Protein AF-A0A3D0NXY0-F1 (afdb_monom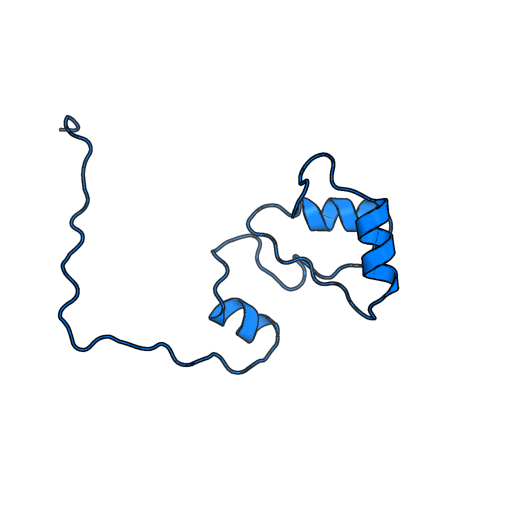er)

Radius of gyration: 19.21 Å; Cα contacts (8 Å, |Δi|>4): 64; chains: 1; bounding box: 56×26×49 Å

pLDDT: mean 90.09, std 8.88, range [56.81, 98.19]

Mean predicted aligned error: 6.86 Å

Secondary structure (DSSP, 8-state):
----SS--HHHHHHHHTTSS--B---SSS-HHHHHHHHTT---B-TTTS-SSS---HHHHHHHTTPPPPPPP--SSPPPP------TT--

Nearest PDB structures (foldseek):
  5g1p-assembly2_B  TM=5.914E-01  e=6.266E+00  Homo sapiens
  5g1p-assembly1_D  TM=5.936E-01  e=6.266E+00  Homo sapiens
  5g1p-assembly2_A  TM=5.920E-01  e=6.715E+00  Homo sapiens
  5g1p-assembly1_E  TM=5.917E-01  e=6.715E+00  Homo sapiens
  3npm-assembly1_A  TM=5.801E-01  e=6.715E+00  Escherichia coli K-12

Solvent-accessible surface area (backbone atoms only — not comparable to full-atom values): 6142 Å² total; per-residue (Å²): 130,97,55,75,81,77,59,59,62,67,64,52,50,64,52,52,74,75,47,96,75,46,75,46,89,64,69,49,68,64,61,66,48,50,52,36,48,79,74,73,40,80,65,51,25,70,93,74,40,65,55,71,73,85,88,45,76,52,58,51,24,52,69,69,78,39,82,61,77,84,82,85,85,70,95,63,85,77,76,84,80,72,86,81,71,63,96,80,69,130

Foldseek 3Di:
DVDVVVDDLVVLVVVLVVDPAAEDEDEADCPVVVVCVVSPRDHHYCVQDPNDDDDDQQSVCVSVVHDDDDDDDDPDDDDDPDDPDPPDDD

Sequence (90 aa):
LGMVNPLPVQLIKDFAAKVSKVYVIEELDPIIETHCKINGVEVIGKDKFSLLGEFSQKTIAQAFDLPAKESVGTDTAIPVRPPMMCAGCP

Structure (mmCIF, N/CA/C/O backbone):
data_AF-A0A3D0NXY0-F1
#
_entry.id   AF-A0A3D0NXY0-F1
#
loop_
_atom_site.group_PDB
_atom_site.id
_atom_site.type_symbol
_atom_site.label_atom_id
_atom_site.label_alt_id
_atom_site.label_comp_id
_atom_site.label_asym_id
_atom_site.label_entity_id
_atom_site.label_seq_id
_atom_site.pdbx_PDB_ins_code
_atom_site.Cartn_x
_atom_site.Cartn_y
_atom_site.Cartn_z
_atom_site.occupancy
_atom_site.B_iso_or_equiv
_atom_site.auth_seq_id
_atom_site.auth_comp_id
_atom_site.auth_asym_id
_atom_site.auth_atom_id
_atom_site.pdbx_PDB_model_num
ATOM 1 N N . LEU A 1 1 ? 2.202 11.427 0.680 1.00 60.78 1 LEU A N 1
ATOM 2 C CA . LEU A 1 1 ? 1.933 11.733 2.106 1.00 60.78 1 LEU A CA 1
ATOM 3 C C . LEU A 1 1 ? 2.451 13.137 2.395 1.00 60.78 1 LEU A C 1
ATOM 5 O O . LEU A 1 1 ? 3.570 13.421 1.997 1.00 60.78 1 LEU A O 1
ATOM 9 N N . GLY A 1 2 ? 1.648 14.015 3.007 1.00 73.00 2 GLY A N 1
ATOM 10 C CA . GLY A 1 2 ? 2.066 15.393 3.333 1.00 73.00 2 GLY A CA 1
ATOM 11 C C . GLY A 1 2 ? 2.879 15.517 4.631 1.00 73.00 2 GLY A C 1
ATOM 12 O O . GLY A 1 2 ? 3.582 16.500 4.817 1.00 73.00 2 GLY A O 1
ATOM 13 N N . MET A 1 3 ? 2.807 14.510 5.508 1.00 73.88 3 MET A N 1
ATOM 14 C CA . MET A 1 3 ? 3.585 14.391 6.745 1.00 73.88 3 MET A CA 1
ATOM 15 C C . MET A 1 3 ? 3.743 12.898 7.060 1.00 73.88 3 MET A C 1
ATOM 17 O O . MET A 1 3 ? 2.742 12.198 7.196 1.00 73.88 3 MET A O 1
ATOM 21 N N . VAL A 1 4 ? 4.983 12.399 7.079 1.00 76.69 4 VAL A N 1
ATOM 22 C CA . VAL A 1 4 ? 5.279 10.961 7.263 1.00 76.69 4 VAL A CA 1
ATOM 23 C C . VAL A 1 4 ? 5.625 10.639 8.718 1.00 76.69 4 VAL A C 1
ATOM 25 O O . VAL A 1 4 ? 5.289 9.560 9.194 1.00 76.69 4 VAL A O 1
ATOM 28 N N . ASN A 1 5 ? 6.247 11.576 9.443 1.00 85.31 5 ASN A N 1
ATOM 29 C CA . ASN A 1 5 ? 6.568 11.410 10.858 1.00 85.31 5 ASN A CA 1
ATOM 30 C C . ASN A 1 5 ? 6.417 12.744 11.627 1.00 85.31 5 ASN A C 1
ATOM 32 O O . ASN A 1 5 ? 7.119 13.698 11.284 1.00 85.31 5 ASN A O 1
ATOM 36 N N . PRO A 1 6 ? 5.535 12.829 12.643 1.00 89.12 6 PRO A N 1
ATOM 37 C CA . PRO A 1 6 ? 4.593 11.785 13.052 1.00 89.12 6 PRO A CA 1
ATOM 38 C C . PRO A 1 6 ? 3.537 11.522 11.971 1.00 89.12 6 PRO A C 1
ATOM 40 O O . PRO A 1 6 ? 3.098 12.437 11.275 1.00 89.12 6 PRO A O 1
ATOM 43 N N . LEU A 1 7 ? 3.130 10.261 11.825 1.00 92.25 7 LEU A N 1
ATOM 44 C CA . LEU A 1 7 ? 2.059 9.892 10.905 1.00 92.25 7 LEU A CA 1
ATOM 45 C C . LEU A 1 7 ? 0.698 10.311 11.515 1.00 92.25 7 LEU A C 1
ATOM 47 O O . LEU A 1 7 ? 0.437 10.011 12.683 1.00 92.25 7 LEU A O 1
ATOM 51 N N . PRO A 1 8 ? -0.175 11.039 10.789 1.00 93.56 8 PRO A N 1
ATOM 52 C CA . PRO A 1 8 ? -1.343 11.680 11.394 1.00 93.56 8 PRO A CA 1
ATOM 53 C C . PRO A 1 8 ? -2.505 10.698 11.619 1.00 93.56 8 PRO A C 1
ATOM 55 O O . PRO A 1 8 ? -3.334 10.475 10.736 1.00 93.56 8 PRO A O 1
ATOM 58 N N . VAL A 1 9 ? -2.604 10.157 12.838 1.00 94.88 9 VAL A N 1
ATOM 59 C CA . VAL A 1 9 ? -3.595 9.131 13.224 1.00 94.88 9 VAL A CA 1
ATOM 60 C C . VAL A 1 9 ? -5.038 9.541 12.915 1.00 94.88 9 VAL A C 1
ATOM 62 O O . VAL A 1 9 ? -5.776 8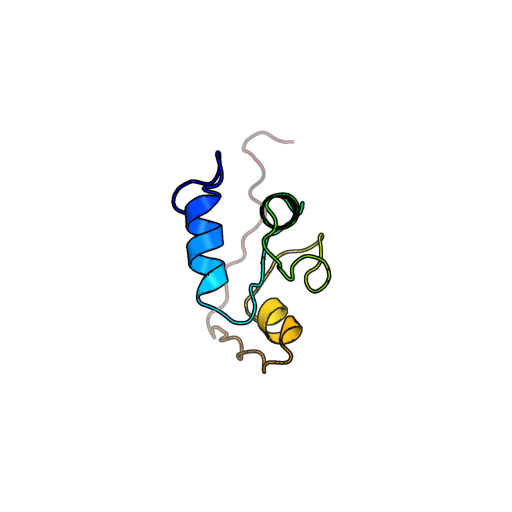.756 12.321 1.00 94.88 9 VAL A O 1
ATOM 65 N N . GLN A 1 10 ? -5.452 10.757 13.291 1.00 95.75 10 GLN A N 1
ATOM 66 C CA . GLN A 1 10 ? -6.846 11.180 13.112 1.00 95.75 10 GLN A CA 1
ATOM 67 C C . GLN A 1 10 ? -7.223 11.281 11.631 1.00 95.75 10 GLN A C 1
ATOM 69 O O . GLN A 1 10 ? -8.257 10.761 11.230 1.00 95.75 10 GLN A O 1
ATOM 74 N N . LEU A 1 11 ? -6.342 11.849 10.799 1.00 95.00 11 LEU A N 1
ATOM 75 C CA . LEU A 1 11 ? -6.581 11.946 9.357 1.00 95.00 11 LEU A CA 1
ATOM 76 C C . LEU A 1 11 ? -6.690 10.564 8.697 1.00 95.00 11 LEU A C 1
ATOM 78 O O . LEU A 1 11 ? -7.511 10.377 7.801 1.00 95.00 11 LEU A O 1
ATOM 82 N N . ILE A 1 12 ? -5.898 9.586 9.149 1.00 95.38 12 ILE A N 1
ATOM 83 C CA . ILE A 1 12 ? -5.977 8.203 8.658 1.00 95.38 12 ILE A CA 1
ATOM 84 C C . ILE A 1 12 ? -7.308 7.562 9.059 1.00 95.38 12 ILE A C 1
ATOM 86 O O . ILE A 1 12 ? -7.951 6.939 8.216 1.00 95.38 12 ILE A O 1
ATOM 90 N N . LYS A 1 13 ? -7.747 7.732 10.311 1.00 97.00 13 LYS A N 1
ATOM 91 C CA . LYS A 1 13 ? -9.043 7.221 10.787 1.00 97.00 13 LYS A CA 1
ATOM 92 C C . LYS A 1 13 ? -10.209 7.839 10.021 1.00 97.00 13 LYS A C 1
ATOM 94 O O . LYS A 1 13 ? -11.075 7.110 9.542 1.00 97.00 13 LYS A O 1
ATOM 99 N N . ASP A 1 14 ? -10.190 9.157 9.844 1.00 97.31 14 ASP A N 1
ATOM 100 C CA . ASP A 1 14 ? -11.222 9.893 9.111 1.00 97.31 14 ASP A CA 1
ATOM 101 C C . ASP A 1 14 ? -11.301 9.461 7.641 1.00 97.31 14 ASP A C 1
ATOM 103 O O . ASP A 1 14 ? -12.377 9.476 7.043 1.00 97.31 14 ASP A O 1
ATOM 107 N N . PHE A 1 15 ? -10.169 9.090 7.039 1.00 96.38 15 PHE A N 1
ATOM 108 C CA . PHE A 1 15 ? -10.125 8.518 5.697 1.00 96.38 15 PHE A CA 1
ATOM 109 C C . PHE A 1 15 ? -10.666 7.083 5.674 1.00 96.38 15 PHE A C 1
ATOM 111 O O . PHE A 1 15 ? -11.545 6.778 4.868 1.00 96.38 15 PHE A O 1
ATOM 118 N N . ALA A 1 16 ? -10.182 6.221 6.569 1.00 97.50 16 ALA A N 1
ATOM 119 C CA . ALA A 1 16 ? -10.567 4.814 6.626 1.00 97.50 16 ALA A CA 1
ATOM 120 C C . ALA A 1 16 ? -12.073 4.629 6.867 1.00 97.50 16 ALA A C 1
ATOM 122 O O . ALA A 1 16 ? -12.684 3.755 6.264 1.00 97.50 16 ALA A O 1
ATOM 123 N N . ALA A 1 17 ? -12.698 5.503 7.661 1.00 97.75 17 ALA A N 1
ATOM 124 C CA . ALA A 1 17 ? -14.138 5.480 7.921 1.00 97.75 17 ALA A CA 1
ATOM 125 C C . ALA A 1 17 ? -15.015 5.762 6.682 1.00 97.75 17 ALA A C 1
ATOM 127 O O . ALA A 1 17 ? -16.219 5.514 6.712 1.00 97.75 17 ALA A O 1
ATOM 128 N N . LYS A 1 18 ? -14.443 6.299 5.595 1.00 98.19 18 LYS A N 1
ATOM 129 C CA . LYS A 1 18 ? -15.176 6.668 4.369 1.00 98.19 18 LYS A CA 1
ATOM 130 C C . LYS A 1 18 ? -15.176 5.571 3.308 1.00 98.19 18 LYS A C 1
ATOM 132 O O . LYS A 1 18 ? -15.783 5.754 2.254 1.00 98.19 18 LYS A O 1
ATOM 137 N N . VAL A 1 19 ? -14.478 4.465 3.543 1.00 98.00 19 VAL A N 1
ATOM 138 C CA . VAL A 1 19 ? -14.286 3.395 2.562 1.00 98.00 19 VAL A CA 1
ATOM 139 C C . VAL A 1 19 ? -14.554 2.035 3.191 1.00 98.00 19 VAL A C 1
ATOM 141 O O . VAL A 1 19 ? -14.445 1.859 4.398 1.00 98.00 19 VAL A O 1
ATOM 144 N N . SER A 1 20 ? -14.909 1.052 2.366 1.00 97.69 20 SER A N 1
ATOM 145 C CA . SER A 1 20 ? -15.161 -0.313 2.842 1.00 97.69 20 SER A CA 1
ATOM 146 C C . SER A 1 20 ? -13.881 -1.111 3.095 1.00 97.69 20 SER A C 1
ATOM 148 O O . SER A 1 20 ? -13.897 -2.048 3.885 1.00 97.69 20 SER A O 1
ATOM 150 N N . LYS A 1 21 ? -12.786 -0.778 2.400 1.00 97.00 21 LYS A N 1
ATOM 151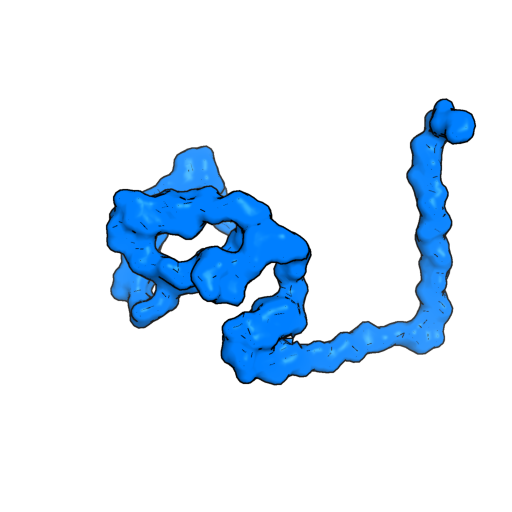 C CA . LYS A 1 21 ? -11.483 -1.441 2.516 1.00 97.00 21 LYS A CA 1
ATOM 152 C C . LYS A 1 21 ? -10.357 -0.434 2.332 1.00 97.00 21 LYS A C 1
ATOM 154 O O . LYS A 1 21 ? -10.431 0.423 1.452 1.00 97.00 21 LYS A O 1
ATOM 159 N N . VAL A 1 22 ? -9.294 -0.596 3.113 1.00 97.44 22 VAL A N 1
ATOM 160 C CA . VAL A 1 22 ? -8.062 0.191 3.009 1.00 97.44 22 VAL A CA 1
ATOM 161 C C . VAL A 1 22 ? -6.903 -0.745 2.689 1.00 97.44 22 VAL A C 1
ATOM 163 O O . VAL A 1 22 ? -6.720 -1.769 3.346 1.00 97.44 22 VAL A O 1
ATOM 166 N N . TYR A 1 23 ? -6.111 -0.379 1.684 1.00 97.25 23 TYR A N 1
ATOM 167 C CA . TYR A 1 23 ? -4.884 -1.083 1.324 1.00 97.25 23 TYR A CA 1
ATOM 168 C C . TYR A 1 23 ? -3.677 -0.203 1.643 1.00 97.25 23 TYR A C 1
ATOM 170 O O . TYR A 1 23 ? -3.674 0.980 1.300 1.00 97.25 23 TYR A O 1
ATOM 178 N N . VAL A 1 24 ? -2.652 -0.781 2.268 1.00 96.12 24 VAL A N 1
ATOM 179 C CA . VAL A 1 24 ? -1.356 -0.127 2.481 1.00 96.12 24 VAL A CA 1
ATOM 180 C C . VAL A 1 24 ? -0.352 -0.744 1.520 1.00 96.12 24 VAL A C 1
ATOM 182 O O . VAL A 1 24 ? -0.018 -1.920 1.619 1.00 96.12 24 VAL A O 1
ATOM 185 N N . ILE A 1 25 ? 0.104 0.061 0.565 1.00 94.81 25 ILE A N 1
ATOM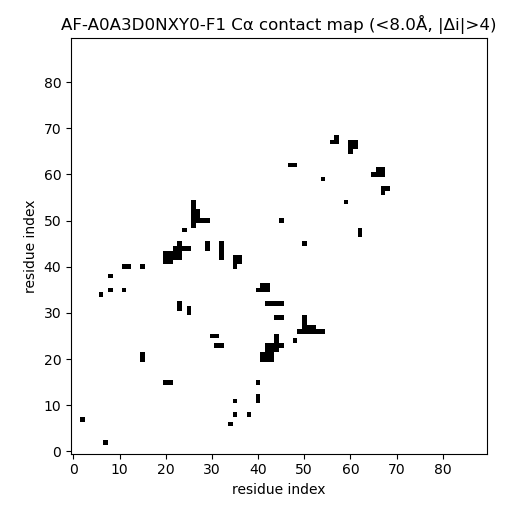 186 C CA . ILE A 1 25 ? 1.124 -0.323 -0.409 1.00 94.81 25 ILE A CA 1
ATOM 187 C C . ILE A 1 25 ? 2.388 0.448 -0.036 1.00 94.81 2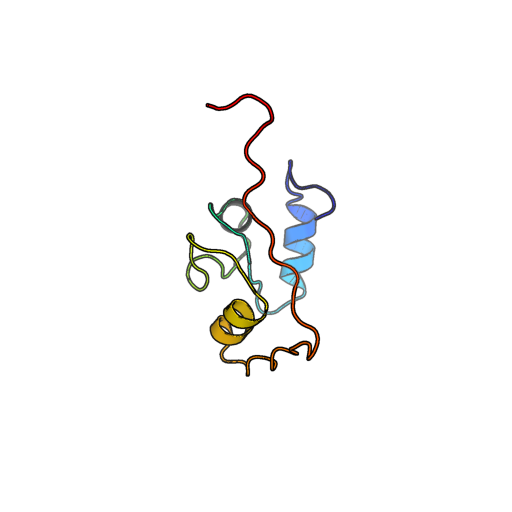5 ILE A C 1
ATOM 189 O O . ILE A 1 25 ? 2.494 1.641 -0.317 1.00 94.81 25 ILE A O 1
ATOM 193 N N . GLU A 1 26 ? 3.313 -0.221 0.644 1.00 92.25 26 GLU A N 1
ATOM 194 C CA . GLU A 1 26 ? 4.589 0.348 1.089 1.00 92.25 26 GLU A CA 1
ATOM 195 C C . GLU A 1 26 ? 5.730 -0.627 0.813 1.00 92.25 26 GLU A C 1
ATOM 197 O O . GLU A 1 26 ? 5.556 -1.835 0.977 1.00 92.25 26 GLU A O 1
ATOM 202 N N . GLU A 1 27 ? 6.879 -0.131 0.360 1.00 91.81 27 GLU A N 1
ATOM 203 C CA . GLU A 1 27 ? 8.063 -0.955 0.088 1.00 91.81 27 GLU A CA 1
ATOM 204 C C . GLU A 1 27 ? 8.856 -1.211 1.372 1.00 91.81 27 GLU A C 1
ATOM 206 O O . GLU A 1 27 ? 8.838 -0.388 2.284 1.00 91.81 27 GLU A O 1
ATOM 211 N N . LEU A 1 28 ? 9.572 -2.339 1.424 1.00 91.38 28 LEU A N 1
ATOM 212 C CA . LEU A 1 28 ? 10.370 -2.761 2.581 1.00 91.38 28 LEU A CA 1
ATOM 213 C C . LEU A 1 28 ? 9.506 -3.014 3.826 1.00 91.38 28 LEU A C 1
ATOM 215 O O . LEU A 1 28 ? 8.559 -3.802 3.765 1.00 91.38 28 LEU A O 1
ATOM 219 N N . ASP A 1 29 ? 9.853 -2.397 4.952 1.00 93.56 29 ASP A N 1
ATOM 220 C CA . ASP A 1 29 ? 9.256 -2.647 6.257 1.00 93.56 29 ASP A CA 1
ATOM 221 C C . ASP A 1 29 ? 7.830 -2.079 6.379 1.00 93.56 29 ASP A C 1
ATOM 223 O O . ASP A 1 29 ? 7.522 -1.034 5.804 1.00 93.56 29 ASP A O 1
ATOM 227 N N . PRO A 1 30 ? 6.943 -2.729 7.156 1.00 95.00 30 PRO A N 1
ATOM 228 C CA . PRO A 1 30 ? 5.537 -2.347 7.277 1.00 95.00 30 PRO A CA 1
ATOM 229 C C . PRO A 1 30 ? 5.325 -1.162 8.237 1.00 95.00 30 PRO A C 1
ATOM 231 O O . PRO A 1 30 ? 4.646 -1.297 9.257 1.00 95.00 30 PRO A O 1
ATOM 234 N N . ILE A 1 31 ? 5.940 -0.007 7.982 1.00 94.69 31 ILE A N 1
ATOM 235 C CA . ILE A 1 31 ? 5.884 1.152 8.888 1.00 94.69 31 ILE A CA 1
ATOM 236 C C . ILE A 1 31 ? 4.465 1.730 8.963 1.00 94.69 31 ILE A C 1
ATOM 238 O O . ILE A 1 31 ? 3.934 1.946 10.056 1.00 94.69 31 ILE A O 1
ATOM 242 N N . ILE A 1 32 ? 3.836 1.966 7.814 1.00 95.19 32 ILE A N 1
ATOM 243 C CA . ILE A 1 32 ? 2.497 2.548 7.703 1.00 95.19 32 ILE A CA 1
ATOM 244 C C . ILE A 1 32 ? 1.453 1.522 8.131 1.00 95.19 32 ILE A C 1
ATOM 246 O O . ILE A 1 32 ? 0.563 1.849 8.915 1.00 95.19 32 ILE A O 1
ATOM 250 N N . GLU A 1 33 ? 1.567 0.277 7.674 1.00 96.94 33 GLU A N 1
ATOM 251 C CA . GLU A 1 33 ? 0.638 -0.793 8.023 1.00 96.94 33 GLU A CA 1
ATOM 252 C C . GLU A 1 33 ? 0.628 -1.045 9.529 1.00 96.94 33 GLU A C 1
ATOM 254 O O . GLU A 1 33 ? -0.443 -1.080 10.139 1.00 96.94 33 GLU A O 1
ATOM 259 N N . THR A 1 34 ? 1.808 -1.174 10.141 1.00 96.62 34 THR A N 1
ATOM 260 C CA . THR A 1 34 ? 1.927 -1.389 11.588 1.00 96.62 34 THR A CA 1
ATOM 261 C C . THR A 1 34 ? 1.328 -0.214 12.351 1.00 96.62 34 THR A C 1
ATOM 263 O O . THR A 1 34 ? 0.563 -0.415 13.296 1.00 96.62 34 THR A O 1
ATOM 266 N N . HIS A 1 35 ? 1.604 1.019 11.915 1.00 96.25 35 HIS A N 1
ATOM 267 C CA . HIS A 1 35 ? 1.037 2.213 12.534 1.00 96.25 35 HIS A CA 1
ATOM 268 C C . HIS A 1 35 ? -0.496 2.243 12.437 1.00 96.25 35 HIS A C 1
ATOM 270 O O . HIS A 1 35 ? -1.166 2.551 13.424 1.00 96.25 35 HIS A O 1
ATOM 276 N N . CYS A 1 36 ? -1.071 1.891 11.285 1.00 96.94 36 CYS A N 1
ATOM 277 C CA . CYS A 1 36 ? -2.517 1.774 11.106 1.00 96.94 36 CYS A CA 1
ATOM 278 C C . CYS A 1 36 ? -3.118 0.714 12.039 1.00 96.94 36 CYS A C 1
ATOM 280 O O . CYS A 1 36 ? -4.029 1.030 12.810 1.00 96.94 36 CYS A O 1
ATOM 282 N N . LYS A 1 37 ? -2.571 -0.510 12.025 1.00 97.38 37 LYS A N 1
ATOM 283 C CA . LYS A 1 37 ? -3.074 -1.646 12.812 1.00 97.38 37 LYS A CA 1
ATOM 284 C C . LYS A 1 37 ? -3.045 -1.355 14.317 1.00 97.38 37 LYS A C 1
ATOM 286 O O . LYS A 1 37 ? -4.058 -1.543 14.987 1.00 97.38 37 LYS A O 1
ATOM 291 N N . ILE A 1 38 ? -1.941 -0.818 14.847 1.00 97.69 38 ILE A N 1
ATOM 292 C CA . ILE A 1 38 ? -1.814 -0.474 16.279 1.00 97.69 38 ILE A CA 1
ATOM 293 C C . ILE A 1 38 ? -2.816 0.612 16.697 1.00 97.69 38 ILE A C 1
ATOM 295 O O . ILE A 1 38 ? -3.306 0.605 17.823 1.00 97.69 38 ILE A O 1
ATOM 299 N N . ASN A 1 39 ? -3.170 1.528 15.792 1.00 97.31 39 ASN A N 1
ATOM 300 C CA . ASN A 1 39 ? -4.152 2.581 16.058 1.00 97.31 39 ASN A CA 1
ATOM 301 C C . ASN A 1 39 ? -5.611 2.151 15.810 1.00 97.31 39 ASN A C 1
ATOM 303 O O . ASN A 1 39 ? -6.511 2.996 15.880 1.00 97.31 39 ASN A O 1
ATOM 307 N N . GLY A 1 40 ? -5.858 0.864 15.546 1.00 97.50 40 GLY A N 1
ATOM 308 C CA . GLY A 1 40 ? -7.195 0.303 15.348 1.00 97.50 40 GLY A CA 1
ATOM 309 C C . GLY A 1 40 ? -7.787 0.566 13.963 1.00 97.50 40 GLY A C 1
ATOM 310 O O . GLY A 1 40 ? -9.006 0.581 13.822 1.00 97.50 40 GLY A O 1
ATOM 311 N N . VAL A 1 41 ? -6.951 0.816 12.953 1.00 97.94 41 VAL A N 1
ATOM 312 C CA . VAL A 1 41 ? -7.383 0.939 11.557 1.00 97.94 41 VAL A CA 1
ATOM 313 C C . VAL A 1 41 ? -7.128 -0.386 10.851 1.00 97.94 41 VAL A C 1
ATOM 315 O O . VAL A 1 41 ? -5.979 -0.802 10.699 1.00 97.94 41 VAL A O 1
ATOM 318 N N . GLU A 1 42 ? -8.202 -1.044 10.417 1.00 97.62 42 GLU A N 1
ATOM 319 C CA . GLU A 1 42 ? -8.109 -2.275 9.636 1.00 97.62 42 GLU A CA 1
ATOM 320 C C . GLU A 1 42 ? -7.577 -1.967 8.231 1.00 97.62 42 GLU A C 1
ATOM 322 O O . GLU A 1 42 ? -8.136 -1.145 7.501 1.00 97.62 42 GLU A O 1
ATOM 327 N N . VAL A 1 43 ? -6.473 -2.616 7.861 1.00 97.94 43 VAL A N 1
ATOM 328 C CA . VAL A 1 43 ? -5.809 -2.438 6.567 1.00 97.94 43 VAL A CA 1
ATOM 329 C C . VAL A 1 43 ? -5.286 -3.768 6.040 1.00 97.94 43 VAL A C 1
ATOM 331 O O . VAL A 1 43 ? -4.897 -4.646 6.812 1.00 97.94 43 VAL A O 1
ATOM 334 N N . ILE A 1 44 ? -5.214 -3.881 4.715 1.00 97.75 44 ILE A N 1
ATOM 335 C CA . ILE A 1 44 ? -4.561 -4.986 4.012 1.00 97.75 44 ILE A CA 1
ATOM 336 C C . ILE A 1 44 ? -3.249 -4.463 3.426 1.00 97.75 44 ILE A C 1
ATOM 338 O O . ILE A 1 44 ? -3.268 -3.617 2.530 1.00 97.75 44 ILE A O 1
ATOM 342 N N . GLY A 1 45 ? -2.117 -4.962 3.913 1.00 96.44 45 GLY A N 1
ATOM 343 C CA . GLY A 1 45 ? -0.795 -4.607 3.396 1.00 96.44 45 GLY A CA 1
ATOM 344 C C . GLY A 1 45 ? 0.016 -5.848 3.046 1.00 96.44 45 GLY A C 1
ATOM 345 O O . GLY A 1 45 ? -0.227 -6.475 2.012 1.00 96.44 45 GLY A O 1
ATOM 346 N N . LYS A 1 46 ? 0.958 -6.233 3.904 1.00 94.50 46 LYS A N 1
ATOM 347 C CA . LYS A 1 46 ? 1.938 -7.297 3.664 1.00 94.50 46 LYS A CA 1
ATOM 348 C C . LYS A 1 46 ? 1.351 -8.697 3.510 1.00 94.50 46 LYS A C 1
ATOM 350 O O . LYS A 1 46 ? 1.992 -9.550 2.908 1.00 94.50 46 LYS A O 1
ATOM 355 N N . ASP A 1 47 ? 0.104 -8.906 3.924 1.00 92.56 47 ASP A N 1
ATOM 356 C CA . ASP A 1 47 ? -0.648 -10.130 3.605 1.00 92.56 47 ASP A CA 1
ATOM 357 C C . ASP A 1 47 ? -0.889 -10.292 2.088 1.00 92.56 47 ASP A C 1
ATOM 359 O O . ASP A 1 47 ? -1.118 -11.396 1.597 1.00 92.56 47 ASP A O 1
ATOM 363 N N . LYS A 1 48 ? -0.845 -9.185 1.334 1.00 93.69 48 LYS A N 1
ATOM 364 C CA . LYS A 1 48 ? -1.061 -9.134 -0.119 1.00 93.69 48 LYS A CA 1
ATOM 365 C C . LYS A 1 48 ? 0.173 -8.667 -0.896 1.00 93.69 48 LYS A C 1
ATOM 367 O O . LYS A 1 48 ? 0.326 -9.037 -2.058 1.00 93.69 48 LYS A O 1
ATOM 372 N N . PHE A 1 49 ? 1.037 -7.858 -0.285 1.00 92.88 49 PHE A N 1
ATOM 373 C CA . PHE A 1 49 ? 2.190 -7.238 -0.942 1.00 92.88 49 PHE A CA 1
ATOM 374 C C . PHE A 1 49 ? 3.514 -7.683 -0.307 1.00 92.88 49 PHE A C 1
ATOM 376 O O . PHE A 1 49 ? 3.681 -7.628 0.905 1.00 92.88 49 PHE A O 1
ATOM 383 N N . SER A 1 50 ? 4.485 -8.090 -1.128 1.00 89.25 50 SER A N 1
ATOM 384 C CA . SER A 1 50 ? 5.797 -8.552 -0.649 1.00 89.25 50 SER A CA 1
ATOM 385 C C . SER A 1 50 ? 6.547 -7.483 0.170 1.00 89.25 50 SER A C 1
ATOM 387 O O . SER A 1 50 ? 6.419 -6.279 -0.065 1.00 89.25 50 SER A O 1
ATOM 389 N N . LEU A 1 51 ? 7.366 -7.929 1.129 1.00 90.50 51 LEU A N 1
ATOM 390 C CA . LEU A 1 51 ? 8.375 -7.094 1.801 1.00 90.50 51 LEU A CA 1
ATOM 391 C C . LEU A 1 51 ? 9.557 -6.776 0.874 1.00 90.50 51 LEU A C 1
ATOM 393 O O . LEU A 1 51 ? 10.214 -5.752 1.028 1.00 90.50 51 LEU A O 1
ATOM 397 N N . LEU A 1 52 ? 9.833 -7.676 -0.071 1.00 89.62 52 LEU A N 1
ATOM 398 C CA . LEU A 1 52 ? 10.990 -7.629 -0.957 1.00 89.62 52 LEU A CA 1
ATOM 399 C C . LEU A 1 52 ? 10.573 -7.323 -2.395 1.00 89.62 52 LEU A C 1
ATOM 401 O O . LEU A 1 52 ? 9.583 -7.874 -2.886 1.00 89.62 52 LEU A O 1
ATOM 405 N N . GLY A 1 53 ? 11.402 -6.534 -3.076 1.00 83.62 53 GLY A N 1
ATOM 406 C CA . GLY A 1 53 ? 11.205 -6.128 -4.465 1.00 83.62 53 GLY A CA 1
ATOM 407 C C . GLY A 1 53 ? 10.554 -4.753 -4.603 1.00 83.62 53 GLY A C 1
ATOM 408 O O . GLY A 1 53 ? 10.021 -4.199 -3.646 1.00 83.62 53 GLY A O 1
ATOM 409 N N . GLU A 1 54 ? 10.626 -4.214 -5.815 1.00 88.56 54 GLU A N 1
ATOM 410 C CA . GLU A 1 54 ? 10.031 -2.924 -6.171 1.00 88.56 54 GLU A CA 1
ATOM 411 C C . GLU A 1 54 ? 8.575 -3.101 -6.609 1.00 88.56 54 GLU A C 1
ATOM 413 O O . GLU A 1 54 ? 8.215 -4.080 -7.285 1.00 88.56 54 GLU A O 1
ATOM 418 N N . PHE A 1 55 ? 7.727 -2.125 -6.289 1.00 91.94 55 PHE A N 1
ATOM 419 C CA . PHE A 1 55 ? 6.394 -2.076 -6.869 1.00 91.94 55 PHE A CA 1
ATOM 420 C C . PHE A 1 55 ? 6.406 -1.358 -8.214 1.00 91.94 55 PHE A C 1
ATOM 422 O O . PHE A 1 55 ? 6.864 -0.232 -8.368 1.00 91.94 55 PHE A O 1
ATOM 429 N N . SER A 1 56 ? 5.804 -2.008 -9.202 1.00 91.00 56 SER A N 1
ATOM 430 C CA . SER A 1 56 ? 5.508 -1.427 -10.505 1.00 91.00 56 SER A CA 1
ATOM 431 C C . SER A 1 56 ? 4.002 -1.442 -10.730 1.00 91.00 56 SER A C 1
ATOM 433 O O . SER A 1 56 ? 3.268 -2.203 -10.097 1.00 91.00 56 SER A O 1
ATOM 435 N N . GLN A 1 57 ? 3.510 -0.668 -11.698 1.00 91.81 57 GLN A N 1
ATOM 436 C CA . GLN A 1 57 ? 2.093 -0.713 -12.073 1.00 91.81 57 GLN A CA 1
ATOM 437 C C . GLN A 1 57 ? 1.655 -2.139 -12.450 1.00 91.81 57 GLN A C 1
ATOM 439 O O . GLN A 1 57 ? 0.518 -2.522 -12.187 1.00 91.81 57 GLN A O 1
ATOM 444 N N . LYS A 1 58 ? 2.570 -2.937 -13.020 1.00 91.56 58 LYS A N 1
ATOM 445 C CA . LYS A 1 58 ? 2.343 -4.346 -13.353 1.00 91.56 58 LYS A CA 1
ATOM 446 C C . LYS A 1 58 ? 2.164 -5.208 -12.104 1.00 91.56 58 LYS A C 1
ATOM 448 O O . LYS A 1 58 ? 1.192 -5.954 -12.045 1.00 91.56 58 LYS A O 1
ATOM 453 N N . THR A 1 59 ? 3.064 -5.113 -11.123 1.00 90.94 59 THR A N 1
ATOM 454 C CA . THR A 1 59 ? 2.974 -5.940 -9.905 1.00 90.94 59 THR A CA 1
ATOM 455 C C . THR A 1 59 ? 1.760 -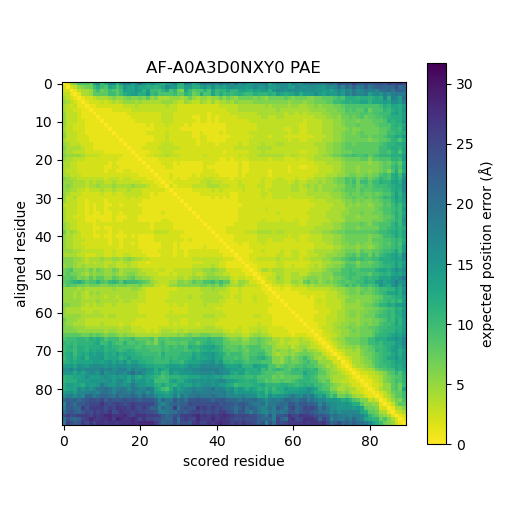5.562 -9.065 1.00 90.94 59 THR A C 1
ATOM 457 O O . THR A 1 59 ? 1.090 -6.443 -8.534 1.00 90.94 59 THR A O 1
ATOM 460 N N . ILE A 1 60 ? 1.406 -4.274 -9.021 1.00 93.19 60 ILE A N 1
ATOM 461 C CA . ILE A 1 60 ? 0.174 -3.818 -8.374 1.00 93.19 60 ILE A CA 1
ATOM 462 C C . ILE A 1 60 ? -1.059 -4.356 -9.107 1.00 93.19 60 ILE A C 1
ATOM 464 O O . ILE A 1 60 ? -1.927 -4.928 -8.459 1.00 93.19 60 ILE A O 1
ATOM 468 N N . ALA A 1 61 ? -1.137 -4.254 -10.439 1.00 93.94 61 ALA A N 1
ATOM 469 C CA . ALA A 1 61 ? -2.261 -4.812 -11.197 1.00 93.94 61 ALA A CA 1
ATOM 470 C C . ALA A 1 61 ? -2.426 -6.321 -10.952 1.00 93.94 61 ALA A C 1
ATOM 472 O O . ALA A 1 61 ? -3.527 -6.771 -10.645 1.00 93.94 61 ALA A O 1
ATOM 473 N N . GLN A 1 62 ? -1.323 -7.076 -10.988 1.00 91.38 62 GLN A N 1
ATOM 474 C CA . GLN A 1 62 ? -1.305 -8.509 -10.682 1.00 91.38 62 GLN A CA 1
ATOM 475 C C . GLN A 1 62 ? -1.806 -8.810 -9.269 1.00 91.38 62 GLN A C 1
ATOM 477 O O . GLN A 1 62 ? -2.599 -9.728 -9.095 1.00 91.38 62 GLN A O 1
ATOM 482 N N . ALA A 1 63 ? -1.400 -8.024 -8.269 1.00 92.19 63 ALA A N 1
ATOM 483 C CA . ALA A 1 63 ? -1.874 -8.206 -6.902 1.00 92.19 63 ALA A CA 1
ATOM 484 C C . ALA A 1 63 ? -3.400 -8.056 -6.791 1.00 92.19 63 ALA A C 1
ATOM 486 O O . ALA A 1 63 ? -3.999 -8.648 -5.900 1.00 92.19 63 ALA A O 1
ATOM 487 N N . PHE A 1 64 ? -4.042 -7.288 -7.671 1.00 94.56 64 PHE A N 1
ATOM 488 C CA . PHE A 1 64 ? -5.494 -7.088 -7.697 1.00 94.56 64 PHE A CA 1
ATOM 489 C C . PHE A 1 64 ? -6.218 -7.908 -8.774 1.00 94.56 64 PHE A C 1
ATOM 491 O O . PHE A 1 64 ? -7.384 -7.627 -9.042 1.00 94.56 64 PHE A O 1
ATOM 498 N N . ASP A 1 65 ? -5.551 -8.888 -9.393 1.00 94.94 65 ASP A N 1
ATOM 499 C CA . ASP A 1 65 ? -6.105 -9.697 -10.489 1.00 94.94 65 ASP A CA 1
ATOM 500 C C . ASP A 1 65 ? -6.603 -8.842 -11.674 1.00 94.94 65 ASP A C 1
ATOM 502 O O . ASP A 1 65 ? -7.527 -9.202 -12.405 1.00 94.94 65 ASP A O 1
ATOM 506 N N . LEU A 1 66 ? -5.986 -7.672 -11.864 1.00 95.38 66 LEU A N 1
ATOM 507 C CA . LEU A 1 66 ? -6.289 -6.744 -12.945 1.00 95.38 66 LEU A CA 1
ATOM 508 C C . LEU A 1 66 ? -5.381 -7.012 -14.150 1.00 95.38 66 LEU A C 1
ATOM 510 O O . LEU A 1 66 ? -4.212 -7.381 -13.984 1.00 95.38 66 LEU A O 1
ATOM 514 N N . PRO A 1 67 ? -5.870 -6.770 -15.380 1.00 93.31 67 PRO A N 1
ATOM 515 C CA . PRO A 1 67 ? -5.037 -6.886 -16.564 1.00 93.31 67 PRO A CA 1
ATOM 516 C C . PRO A 1 67 ? -3.867 -5.900 -16.485 1.00 93.31 67 PRO A C 1
ATOM 518 O O . PRO A 1 67 ? -4.045 -4.705 -16.228 1.00 93.31 67 PRO A O 1
ATOM 521 N N . ALA A 1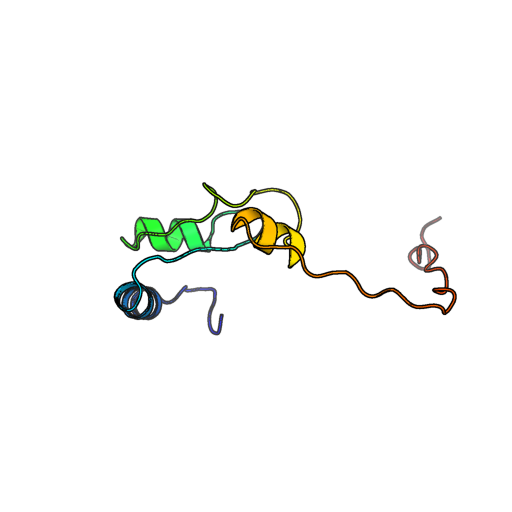 68 ? -2.656 -6.402 -16.726 1.00 87.31 68 ALA A N 1
ATOM 522 C CA . ALA A 1 68 ? -1.487 -5.547 -16.859 1.00 87.31 68 ALA A CA 1
ATOM 523 C C . ALA A 1 68 ? -1.633 -4.678 -18.114 1.00 87.31 68 ALA A C 1
ATOM 525 O O . ALA A 1 68 ? -2.035 -5.163 -19.172 1.00 87.31 68 ALA A O 1
ATOM 526 N N . LYS A 1 69 ? -1.282 -3.394 -18.005 1.00 86.50 69 LYS A N 1
ATOM 527 C CA . LYS A 1 69 ? -1.174 -2.540 -19.189 1.00 86.50 69 LYS A CA 1
ATOM 528 C C . LYS A 1 69 ? 0.004 -2.991 -20.041 1.00 86.50 69 LYS A C 1
ATOM 530 O O . LYS A 1 69 ? 1.053 -3.356 -19.507 1.00 86.50 69 LYS A O 1
ATOM 535 N N . GLU A 1 70 ? -0.170 -2.920 -21.354 1.00 87.19 70 GLU A N 1
ATOM 536 C CA . GLU A 1 70 ? 0.923 -3.157 -22.286 1.00 87.19 70 GLU A CA 1
ATOM 537 C C . GLU A 1 70 ? 2.013 -2.098 -22.105 1.00 87.19 70 GLU A C 1
ATOM 539 O O . GLU A 1 70 ? 1.740 -0.908 -21.916 1.00 87.19 70 GLU A O 1
ATOM 544 N N . SER A 1 71 ? 3.264 -2.546 -22.130 1.00 84.12 71 SER A N 1
ATOM 545 C CA . SER A 1 71 ? 4.417 -1.656 -22.172 1.00 84.12 71 SER A CA 1
ATOM 546 C C . SER A 1 71 ? 4.584 -1.102 -23.580 1.00 84.12 71 SER A C 1
ATOM 548 O O . SER A 1 71 ? 4.528 -1.858 -24.548 1.00 84.12 71 SER A O 1
ATOM 550 N N . VAL A 1 72 ? 4.867 0.192 -23.688 1.00 85.75 72 VAL A N 1
ATOM 551 C CA . VAL A 1 72 ? 5.212 0.825 -24.963 1.00 85.75 72 VAL A CA 1
ATOM 552 C C . VAL A 1 72 ? 6.729 0.773 -25.138 1.00 85.75 72 VAL A C 1
ATOM 554 O O . VAL A 1 72 ? 7.473 1.166 -24.239 1.00 85.75 72 VAL A O 1
ATOM 557 N N . GLY A 1 73 ? 7.179 0.247 -26.275 1.00 86.75 73 GLY A N 1
ATOM 558 C CA . GLY A 1 73 ? 8.583 0.271 -26.681 1.00 86.75 73 GLY A CA 1
ATOM 559 C C . GLY A 1 73 ? 8.939 1.547 -27.443 1.00 86.75 73 GLY A C 1
ATOM 560 O O . GLY A 1 73 ? 8.078 2.369 -27.748 1.00 86.75 73 GLY A O 1
ATOM 561 N N . THR A 1 74 ? 10.218 1.700 -27.775 1.00 86.31 74 THR A N 1
ATOM 562 C CA . THR A 1 74 ? 10.685 2.720 -28.719 1.00 86.31 74 THR A CA 1
ATOM 563 C C . THR A 1 74 ? 11.421 2.034 -29.861 1.00 86.31 74 THR A C 1
ATOM 565 O O . THR A 1 74 ? 12.201 1.115 -29.620 1.00 86.31 74 THR A O 1
ATOM 568 N N . ASP A 1 75 ? 11.179 2.487 -31.090 1.00 89.06 75 ASP A N 1
ATOM 569 C CA . ASP A 1 75 ? 11.868 1.977 -32.283 1.00 89.06 75 ASP A CA 1
ATOM 570 C C . ASP A 1 75 ? 13.305 2.510 -32.387 1.00 89.06 75 ASP A C 1
ATOM 572 O O . ASP A 1 75 ? 14.125 2.018 -33.162 1.00 89.06 75 ASP A O 1
ATOM 576 N N . THR A 1 76 ? 13.630 3.542 -31.605 1.00 92.44 76 THR A N 1
ATOM 577 C CA . THR A 1 76 ? 14.981 4.090 -31.541 1.00 92.44 76 THR A CA 1
ATOM 578 C C . THR A 1 76 ? 15.893 3.206 -30.701 1.00 92.44 76 THR A C 1
ATOM 580 O O . THR A 1 76 ? 15.529 2.729 -29.627 1.00 92.44 76 THR A O 1
ATOM 583 N N . ALA A 1 77 ? 17.129 3.027 -31.170 1.00 91.06 77 ALA A N 1
ATOM 584 C CA . ALA A 1 77 ? 18.155 2.365 -30.381 1.00 91.06 77 ALA A CA 1
ATOM 585 C C . ALA A 1 77 ? 18.373 3.138 -29.071 1.00 91.06 77 ALA A C 1
ATOM 587 O O . ALA A 1 77 ? 18.760 4.308 -29.083 1.00 91.06 77 ALA A O 1
ATOM 588 N N . ILE A 1 78 ? 18.115 2.480 -27.939 1.00 88.44 78 ILE A N 1
ATOM 589 C CA . ILE A 1 78 ? 18.365 3.060 -26.621 1.00 88.44 78 ILE A CA 1
ATOM 590 C C . ILE A 1 78 ? 19.886 3.152 -26.446 1.00 88.44 78 ILE A C 1
ATOM 592 O O . ILE A 1 78 ? 20.561 2.120 -26.521 1.00 88.44 78 ILE A O 1
ATOM 596 N N . PRO A 1 79 ? 20.455 4.352 -26.222 1.00 89.38 79 PRO A N 1
ATOM 597 C CA . PRO A 1 79 ? 21.884 4.477 -25.988 1.00 89.38 79 PRO A CA 1
ATOM 598 C C . PRO A 1 79 ? 22.263 3.680 -24.740 1.00 89.38 79 PRO A C 1
ATOM 600 O O . PRO A 1 79 ? 21.583 3.744 -23.712 1.00 89.38 79 PRO A O 1
ATOM 603 N N . VAL A 1 80 ? 23.358 2.927 -24.826 1.00 88.69 80 VAL A N 1
ATOM 604 C CA . VAL A 1 80 ? 23.872 2.182 -23.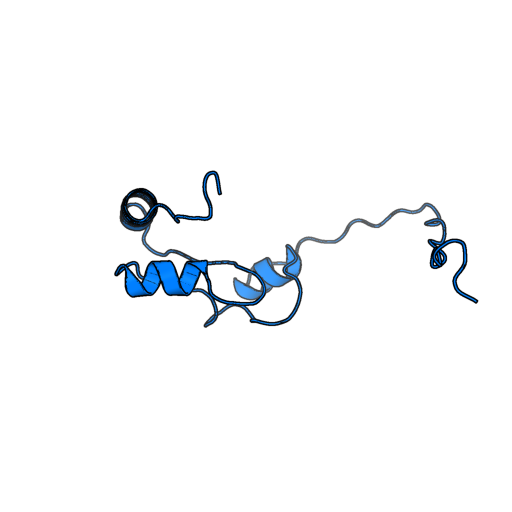677 1.00 88.69 80 VAL A CA 1
ATOM 605 C C . VAL A 1 80 ? 24.182 3.154 -22.536 1.00 88.69 80 VAL A C 1
ATOM 607 O O . VAL A 1 80 ? 24.809 4.191 -22.748 1.00 88.69 80 VAL A O 1
ATOM 610 N N . ARG A 1 81 ? 23.745 2.824 -21.315 1.00 87.88 81 ARG A N 1
ATOM 611 C CA . ARG A 1 81 ? 24.268 3.434 -20.085 1.00 87.88 81 ARG A CA 1
ATOM 612 C C . ARG A 1 81 ? 25.397 2.545 -19.572 1.00 87.88 81 ARG A C 1
ATOM 614 O O . ARG A 1 81 ? 25.114 1.640 -18.784 1.00 87.88 81 ARG A O 1
ATOM 621 N N . PRO A 1 82 ? 26.650 2.727 -20.030 1.00 84.62 82 PRO A N 1
ATOM 622 C CA . PRO A 1 82 ? 27.761 2.039 -19.398 1.00 84.62 82 PRO A CA 1
ATOM 623 C C . PRO A 1 82 ? 27.800 2.433 -17.912 1.00 84.62 82 PRO A C 1
ATOM 625 O O . PRO A 1 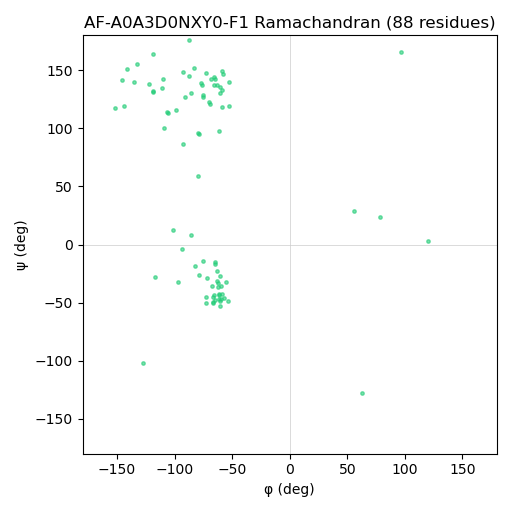82 ? 27.433 3.566 -17.575 1.00 84.62 82 PRO A O 1
ATOM 628 N N . PRO A 1 83 ? 28.217 1.525 -17.017 1.00 83.38 83 PRO A N 1
ATOM 629 C CA . PRO A 1 83 ? 28.427 1.864 -15.620 1.00 83.38 83 PRO A CA 1
ATOM 630 C C . PRO A 1 83 ? 29.346 3.085 -15.522 1.00 83.38 83 PRO A C 1
ATOM 632 O O . PRO A 1 83 ? 30.484 3.052 -15.987 1.00 83.38 83 PRO A O 1
ATOM 635 N N . MET A 1 84 ? 28.853 4.172 -14.933 1.00 72.38 84 MET A N 1
ATOM 636 C CA . MET A 1 84 ? 29.710 5.284 -14.532 1.00 72.38 84 MET A CA 1
ATOM 637 C C . MET A 1 84 ? 30.388 4.866 -13.231 1.00 72.38 84 MET A C 1
ATOM 639 O O . MET A 1 84 ? 29.801 4.981 -12.157 1.00 72.38 84 MET A O 1
ATOM 643 N N . MET A 1 85 ? 31.603 4.330 -13.331 1.00 76.19 85 MET A N 1
ATOM 644 C CA . MET A 1 85 ? 32.465 4.187 -12.159 1.00 76.19 85 MET A CA 1
ATOM 645 C C . MET A 1 85 ? 32.811 5.589 -11.645 1.00 76.19 85 MET A C 1
ATOM 647 O O . MET A 1 85 ? 32.999 6.518 -12.436 1.00 76.19 85 MET A O 1
ATOM 651 N N . CYS A 1 86 ? 32.876 5.763 -10.323 1.00 78.94 86 CYS A N 1
ATOM 652 C CA . CYS A 1 86 ? 33.335 7.015 -9.725 1.00 78.94 86 CYS A CA 1
ATOM 653 C C . CYS A 1 86 ? 34.706 7.400 -10.302 1.00 78.94 86 CYS A C 1
ATOM 655 O O . CYS A 1 86 ? 35.572 6.537 -10.461 1.00 78.94 86 CYS A O 1
ATOM 657 N N . ALA A 1 87 ? 34.921 8.690 -10.580 1.00 68.31 87 ALA A N 1
ATOM 658 C CA . ALA A 1 87 ? 36.223 9.198 -11.001 1.00 68.31 87 ALA A CA 1
ATOM 659 C C . ALA A 1 87 ? 37.254 8.944 -9.885 1.00 68.31 87 ALA A C 1
ATOM 661 O O . ALA A 1 87 ? 37.304 9.687 -8.909 1.00 68.31 87 ALA A O 1
ATOM 662 N N . GLY A 1 88 ? 38.033 7.866 -10.003 1.00 66.25 88 GLY A N 1
ATOM 663 C CA . GLY A 1 88 ? 39.087 7.511 -9.048 1.00 66.25 88 GLY A CA 1
ATOM 664 C C . GLY A 1 88 ? 38.953 6.159 -8.341 1.00 66.25 88 GLY A C 1
ATOM 665 O O . GLY A 1 88 ? 39.815 5.855 -7.521 1.00 66.25 88 GLY A O 1
ATOM 666 N N . CYS A 1 89 ? 37.947 5.329 -8.639 1.00 56.81 89 CYS A N 1
ATOM 667 C CA . CYS A 1 89 ? 38.055 3.904 -8.295 1.00 56.81 89 CYS A CA 1
ATOM 668 C C . CYS A 1 89 ? 39.017 3.221 -9.291 1.00 56.81 89 CYS A C 1
ATOM 670 O O . CYS A 1 89 ? 38.803 3.406 -10.492 1.00 56.81 89 CYS A O 1
ATOM 672 N N . PRO A 1 90 ? 40.064 2.493 -8.840 1.00 62.75 90 PRO A N 1
ATOM 673 C CA . PRO A 1 90 ? 40.839 1.627 -9.729 1.00 62.75 90 PRO A CA 1
ATOM 674 C C . PRO A 1 90 ? 39.961 0.544 -10.369 1.00 62.75 90 PRO A C 1
ATOM 676 O O . PRO A 1 90 ? 38.922 0.183 -9.763 1.00 62.75 90 PRO A O 1
#